Protein AF-X6LLG6-F1 (afdb_monomer_lite)

Organism: Reticulomyxa filosa (NCBI:txid46433)

Sequence (162 aa):
MATLEEEAAISEMAVLTSNVDDDEIEQETRYSSSDVIAAARDITFKQQQKAEKVEREVKAGKITATEAQEELRKAYTTIAHTLDKMELAKEYETDLNNGLTNKQIEEREAKYGKNELSPAYREPWYKKLARFIFGGFFNQLLLFGALLCFVAYALAPYSPSN

Structure (mmCIF, N/CA/C/O backbone):
data_AF-X6LLG6-F1
#
_entry.id   AF-X6LLG6-F1
#
loop_
_at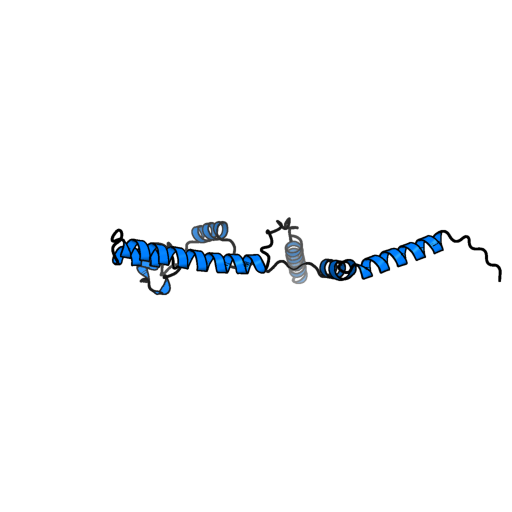om_site.group_PDB
_atom_site.id
_atom_site.type_symbol
_atom_site.label_atom_id
_atom_site.label_alt_id
_atom_site.label_comp_id
_atom_site.label_asym_id
_atom_site.label_entity_id
_atom_site.label_seq_id
_atom_site.pdbx_PDB_ins_code
_atom_site.Cartn_x
_atom_site.Cartn_y
_atom_site.Cartn_z
_atom_site.occupancy
_atom_site.B_iso_or_equiv
_atom_site.auth_seq_id
_atom_site.auth_comp_id
_atom_site.auth_asym_id
_atom_site.auth_atom_id
_atom_site.pdbx_PDB_model_num
ATOM 1 N N . MET A 1 1 ? -17.342 -48.305 -25.638 1.00 51.41 1 MET A N 1
ATOM 2 C CA . MET A 1 1 ? -18.228 -47.336 -24.956 1.00 51.41 1 MET A CA 1
ATOM 3 C C . MET A 1 1 ? -17.463 -46.452 -23.973 1.00 51.41 1 MET A C 1
ATOM 5 O O . MET A 1 1 ? -17.784 -45.282 -23.932 1.00 51.41 1 MET A O 1
ATOM 9 N N . ALA A 1 2 ? -16.409 -46.936 -23.297 1.00 53.56 2 ALA A N 1
ATOM 10 C CA . ALA A 1 2 ? -15.591 -46.120 -22.382 1.00 53.56 2 ALA A CA 1
ATOM 11 C C . ALA A 1 2 ? -14.789 -44.973 -23.044 1.00 53.56 2 ALA A C 1
ATOM 13 O O . ALA A 1 2 ? -14.566 -43.944 -22.425 1.00 53.56 2 ALA A O 1
ATOM 14 N N . THR A 1 3 ? -14.390 -45.111 -24.311 1.00 55.53 3 THR A N 1
ATOM 15 C CA . THR A 1 3 ? -13.537 -44.116 -24.991 1.00 55.53 3 THR A CA 1
ATOM 16 C C . THR A 1 3 ? -14.286 -42.865 -25.459 1.00 55.53 3 THR A C 1
ATOM 18 O O . THR A 1 3 ? -13.662 -41.840 -25.689 1.00 55.53 3 THR A O 1
ATOM 21 N N . LEU A 1 4 ? -15.614 -42.933 -25.613 1.00 55.94 4 LEU A N 1
ATOM 22 C CA . LEU A 1 4 ? -16.424 -41.788 -26.054 1.00 55.94 4 LEU A CA 1
ATOM 23 C C . LEU A 1 4 ? -16.784 -40.855 -24.891 1.00 55.94 4 LEU A C 1
ATOM 25 O O . LEU A 1 4 ? -16.891 -39.650 -25.090 1.00 55.94 4 LEU A O 1
ATOM 29 N N . GLU A 1 5 ? -16.939 -41.400 -23.682 1.00 60.38 5 GLU A N 1
ATOM 30 C CA . GLU A 1 5 ? -17.146 -40.599 -22.468 1.00 60.38 5 GLU A CA 1
ATOM 31 C C . GLU A 1 5 ? -15.859 -39.870 -22.055 1.00 60.38 5 GLU A C 1
ATOM 33 O O . GLU A 1 5 ? -15.916 -38.732 -21.595 1.00 60.38 5 GLU A O 1
ATOM 38 N N . GLU A 1 6 ? -14.693 -40.482 -22.286 1.00 59.88 6 GLU A N 1
ATOM 39 C CA . GLU A 1 6 ? -13.391 -39.876 -21.994 1.00 59.88 6 GLU A CA 1
ATOM 40 C C . GLU A 1 6 ? -13.073 -38.701 -22.937 1.00 59.88 6 GLU A C 1
ATOM 42 O O . GLU A 1 6 ? -12.673 -37.636 -22.471 1.00 59.88 6 GLU A O 1
ATOM 47 N N . GLU A 1 7 ? -13.340 -38.827 -24.244 1.00 60.50 7 GLU A N 1
ATOM 48 C CA . GLU A 1 7 ? -13.174 -37.704 -25.183 1.00 60.50 7 GLU A CA 1
ATOM 49 C C . GLU A 1 7 ? -14.178 -36.566 -24.937 1.00 60.50 7 GLU A C 1
ATOM 51 O O . GLU A 1 7 ? -13.822 -35.395 -25.087 1.00 60.50 7 GLU A O 1
ATOM 56 N N . ALA A 1 8 ? -15.402 -36.877 -24.494 1.00 62.41 8 ALA A N 1
ATOM 57 C CA . ALA A 1 8 ? -16.379 -35.863 -24.100 1.00 62.41 8 ALA A CA 1
ATOM 58 C C . ALA A 1 8 ? -15.931 -35.092 -22.845 1.00 62.41 8 ALA A C 1
ATOM 60 O O . ALA A 1 8 ? -16.009 -33.865 -22.830 1.00 62.41 8 ALA A O 1
ATOM 61 N N . ALA A 1 9 ? -15.379 -35.782 -21.840 1.00 62.06 9 ALA A N 1
ATOM 62 C CA . ALA A 1 9 ? -14.851 -35.152 -20.629 1.00 62.06 9 ALA A CA 1
ATOM 63 C C . ALA A 1 9 ? -13.615 -34.277 -20.908 1.00 62.06 9 ALA A C 1
ATOM 65 O O . ALA A 1 9 ? -13.457 -33.208 -20.316 1.00 62.06 9 ALA A O 1
ATOM 66 N N . ILE A 1 10 ? -12.751 -34.694 -21.841 1.00 59.09 10 ILE A N 1
ATOM 67 C CA . ILE A 1 10 ? -11.587 -33.906 -22.272 1.00 59.09 10 ILE A CA 1
ATOM 68 C C . ILE A 1 10 ? -12.036 -32.675 -23.069 1.00 59.09 10 ILE A C 1
ATOM 70 O O . ILE A 1 10 ? -11.482 -31.594 -22.877 1.00 59.09 10 ILE A O 1
ATOM 74 N N . SER A 1 11 ? -13.063 -32.804 -23.915 1.00 61.00 11 SER A N 1
ATOM 75 C CA . SER A 1 11 ? -13.652 -31.669 -24.634 1.00 61.00 11 SER A CA 1
ATOM 76 C C . SER A 1 11 ? -14.338 -30.678 -23.687 1.00 61.00 11 SER A C 1
ATOM 78 O O . SER A 1 11 ? -14.225 -29.473 -23.891 1.00 61.00 11 SER A O 1
ATOM 80 N N . GLU A 1 12 ? -15.028 -31.153 -22.650 1.00 61.38 12 GLU A N 1
ATOM 81 C CA . GLU A 1 12 ? -15.678 -30.305 -21.644 1.00 61.38 12 GLU A CA 1
ATOM 82 C C . GLU A 1 12 ? -14.646 -29.585 -20.757 1.00 61.38 12 GLU A C 1
ATOM 84 O O . GLU A 1 12 ? -14.761 -28.379 -20.537 1.00 61.38 12 GLU A O 1
ATOM 89 N N . MET A 1 13 ? -13.568 -30.270 -20.345 1.00 55.53 13 MET A N 1
ATOM 90 C CA . MET A 1 13 ? -12.426 -29.626 -19.677 1.00 55.53 13 MET A CA 1
ATOM 91 C C . MET A 1 13 ? -11.714 -28.612 -20.579 1.00 55.53 13 MET A C 1
ATOM 93 O O . MET A 1 13 ? -11.333 -27.545 -20.103 1.00 55.53 13 MET A O 1
ATOM 97 N N . ALA A 1 14 ? -11.544 -28.911 -21.870 1.00 51.78 14 ALA A N 1
ATOM 98 C CA . ALA A 1 14 ? -10.900 -27.998 -22.813 1.00 51.78 14 ALA A CA 1
ATOM 99 C C . ALA A 1 14 ? -11.722 -26.713 -23.012 1.00 51.78 14 ALA A C 1
ATOM 101 O O . ALA A 1 14 ? -11.152 -25.621 -23.034 1.00 51.78 14 ALA A O 1
ATOM 102 N N . VAL A 1 15 ? -13.054 -26.824 -23.067 1.00 52.03 15 VAL A N 1
ATOM 103 C CA . VAL A 1 15 ? -13.970 -25.673 -23.141 1.00 52.03 15 VAL A CA 1
ATOM 104 C C . VAL A 1 15 ? -13.977 -24.868 -21.833 1.00 52.03 15 VAL A C 1
ATOM 106 O O . VAL A 1 15 ? -14.042 -23.640 -21.874 1.00 52.03 15 VAL A O 1
ATOM 109 N N . LEU A 1 16 ? -13.820 -25.514 -20.670 1.00 45.50 16 LEU A N 1
ATOM 110 C CA . LEU A 1 16 ? -13.680 -24.803 -19.392 1.00 45.50 16 LEU A CA 1
ATOM 111 C C . LEU A 1 16 ? -12.364 -24.009 -19.292 1.00 45.50 16 LEU A C 1
ATOM 113 O O . LEU A 1 16 ? -12.314 -22.990 -18.609 1.00 45.50 16 LEU A O 1
ATOM 117 N N . THR A 1 17 ? -11.306 -24.450 -19.983 1.00 51.94 17 THR A N 1
ATOM 118 C CA . THR A 1 17 ? -10.016 -23.734 -20.027 1.00 51.94 17 THR A CA 1
ATOM 119 C C . THR A 1 17 ? -9.957 -22.607 -21.061 1.00 51.94 17 THR A C 1
ATOM 121 O O . THR A 1 17 ? -9.039 -21.792 -20.997 1.00 51.94 17 THR A O 1
ATOM 124 N N . SER A 1 18 ? -10.912 -22.533 -21.998 1.00 43.25 18 SER A N 1
ATOM 125 C CA . SER A 1 18 ? -10.946 -21.493 -23.039 1.00 43.25 18 SER A CA 1
ATOM 126 C C . SER A 1 18 ? -11.788 -20.266 -22.683 1.00 43.25 18 SER A C 1
ATOM 128 O O . SER A 1 18 ? -11.700 -19.271 -23.391 1.00 43.25 18 SER A O 1
ATOM 130 N N . ASN A 1 19 ? -12.562 -20.313 -21.593 1.00 42.88 19 ASN A N 1
ATOM 131 C CA . ASN A 1 19 ? -13.299 -19.162 -21.053 1.00 42.88 19 ASN A CA 1
ATOM 132 C C . ASN A 1 19 ? -12.508 -18.456 -19.942 1.00 42.88 19 ASN A C 1
ATOM 134 O O . ASN A 1 19 ? -13.078 -17.990 -18.959 1.00 42.88 19 ASN A O 1
ATOM 138 N N . VAL A 1 20 ? -11.179 -18.395 -20.074 1.00 43.94 20 VAL A N 1
ATOM 139 C CA . VAL A 1 20 ? -10.428 -17.340 -19.392 1.00 43.94 20 VAL A CA 1
ATOM 140 C C . VAL A 1 20 ? -10.739 -16.090 -20.190 1.00 43.94 20 VAL A C 1
ATOM 142 O O . VAL A 1 20 ? -10.042 -15.771 -21.152 1.00 43.94 20 VAL A O 1
ATOM 145 N N . ASP A 1 21 ? -11.875 -15.486 -19.845 1.00 38.66 21 ASP A N 1
ATOM 146 C CA . ASP A 1 21 ? -12.219 -14.143 -20.252 1.00 38.66 21 ASP A CA 1
ATOM 147 C C . ASP A 1 21 ? -10.952 -13.300 -20.103 1.00 38.66 21 ASP A C 1
ATOM 149 O O . ASP A 1 21 ? -10.277 -13.326 -19.066 1.00 38.66 21 ASP A O 1
ATOM 153 N N . ASP A 1 22 ? -10.577 -12.637 -21.196 1.00 43.75 22 ASP A N 1
ATOM 154 C CA . ASP A 1 22 ? -9.669 -11.505 -21.179 1.00 43.75 22 ASP A CA 1
ATOM 155 C C . ASP A 1 22 ? -10.337 -10.449 -20.293 1.00 43.75 22 ASP A C 1
ATOM 157 O O . ASP A 1 22 ? -10.972 -9.516 -20.786 1.00 43.75 22 ASP A O 1
ATOM 161 N N . ASP A 1 23 ? -10.254 -10.648 -18.974 1.00 42.31 23 ASP A N 1
ATOM 162 C CA . ASP A 1 23 ? -10.616 -9.666 -17.978 1.00 42.31 23 ASP A CA 1
ATOM 163 C C . ASP A 1 23 ? -9.807 -8.440 -18.358 1.00 42.31 23 ASP A C 1
ATOM 165 O O . ASP A 1 23 ? -8.573 -8.419 -18.293 1.00 42.31 23 ASP A O 1
ATOM 169 N N . GLU A 1 24 ? -10.522 -7.440 -18.851 1.00 46.59 24 GLU A N 1
ATOM 170 C CA . GLU A 1 24 ? -10.059 -6.084 -19.005 1.00 46.59 24 GLU A CA 1
ATOM 171 C C . GLU A 1 24 ? -9.521 -5.691 -17.628 1.00 46.59 24 GLU A C 1
ATOM 173 O O . GLU A 1 24 ? -10.286 -5.352 -16.731 1.00 46.59 24 GLU A O 1
ATOM 178 N N . ILE A 1 25 ? -8.210 -5.897 -17.420 1.00 47.84 25 ILE A N 1
ATOM 179 C CA . ILE A 1 25 ? -7.555 -5.729 -16.124 1.00 47.84 25 ILE A CA 1
ATOM 180 C C . ILE A 1 25 ? -7.689 -4.254 -15.789 1.00 47.84 25 ILE A C 1
ATOM 182 O O . ILE A 1 25 ? -6.872 -3.428 -16.216 1.00 47.84 25 ILE A O 1
ATOM 186 N N . GLU A 1 26 ? -8.744 -3.932 -15.049 1.00 51.75 26 GLU A N 1
ATOM 187 C CA . GLU A 1 26 ? -8.963 -2.633 -14.462 1.00 51.75 26 GLU A CA 1
ATOM 188 C C . GLU A 1 26 ? -7.679 -2.331 -13.693 1.00 51.75 26 GLU A C 1
ATOM 190 O O . GLU A 1 26 ? -7.253 -3.096 -12.822 1.00 51.75 26 GLU A O 1
ATOM 195 N N . GLN A 1 27 ? -6.951 -1.302 -14.134 1.00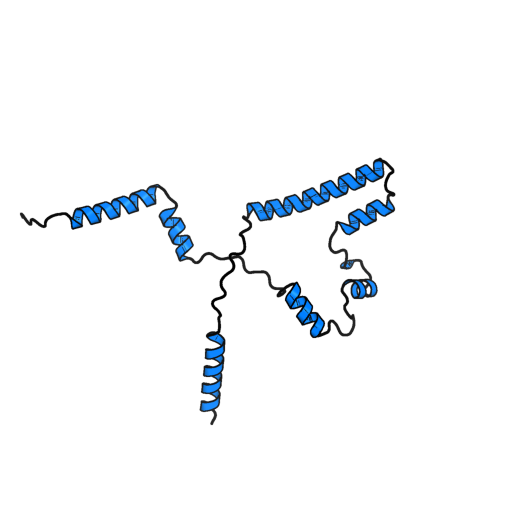 50.34 27 GLN A N 1
ATOM 196 C CA . GLN A 1 27 ? -5.675 -0.938 -13.536 1.00 50.34 27 GLN A CA 1
ATOM 197 C C . GLN A 1 27 ? -5.945 -0.468 -12.112 1.00 50.34 27 GLN A C 1
ATOM 199 O O . GLN A 1 27 ? -6.154 0.719 -11.870 1.00 50.34 27 GLN A O 1
ATOM 204 N N . GLU A 1 28 ? -5.932 -1.411 -11.173 1.00 54.88 28 GLU A N 1
ATOM 205 C CA . GLU A 1 28 ? -6.058 -1.134 -9.756 1.00 54.88 28 GLU A CA 1
ATOM 206 C C . GLU A 1 28 ? -4.944 -0.146 -9.394 1.00 54.88 28 GLU A C 1
ATOM 208 O O . GLU A 1 28 ? -3.750 -0.386 -9.633 1.00 54.88 28 GLU A O 1
ATOM 213 N N . THR A 1 29 ? -5.342 1.038 -8.928 1.00 54.78 29 THR A N 1
ATOM 214 C CA . THR A 1 29 ? -4.424 2.142 -8.666 1.00 54.78 29 THR A CA 1
ATOM 215 C C . THR A 1 29 ? -3.389 1.678 -7.654 1.00 54.78 29 THR A C 1
ATOM 217 O O . THR A 1 29 ? -3.702 1.450 -6.487 1.00 54.78 29 THR A O 1
ATOM 220 N N . ARG A 1 30 ? -2.145 1.517 -8.111 1.00 55.44 30 ARG A N 1
ATOM 221 C CA . ARG A 1 30 ? -1.019 1.158 -7.254 1.00 55.44 30 ARG A CA 1
ATOM 222 C C . ARG A 1 30 ? -0.949 2.112 -6.067 1.00 55.44 30 ARG A C 1
ATOM 224 O O . ARG A 1 30 ? -0.601 3.275 -6.245 1.00 55.44 30 ARG A O 1
ATOM 231 N N . TYR A 1 31 ? -1.141 1.586 -4.864 1.00 59.19 31 TYR A N 1
ATOM 232 C CA . TYR A 1 31 ? -0.536 2.185 -3.686 1.00 59.19 31 TYR A CA 1
ATOM 233 C C . TYR A 1 31 ? 0.961 1.883 -3.752 1.00 59.19 31 TYR A C 1
ATOM 235 O O . TYR A 1 31 ? 1.374 0.720 -3.774 1.00 59.19 31 TYR A O 1
ATOM 243 N N . SER A 1 32 ? 1.792 2.922 -3.838 1.00 80.81 32 SER A N 1
ATOM 244 C CA . SER A 1 32 ? 3.234 2.759 -3.665 1.00 80.81 32 SER A CA 1
ATOM 245 C C . SER A 1 32 ? 3.502 2.123 -2.299 1.00 80.81 32 SER A C 1
ATOM 247 O O . SER A 1 32 ? 2.740 2.321 -1.353 1.00 80.81 32 SER A O 1
ATOM 249 N N . SER A 1 33 ? 4.611 1.398 -2.139 1.00 71.88 33 SER A N 1
ATOM 250 C CA . SER A 1 33 ? 5.020 0.904 -0.816 1.00 71.88 33 SER A CA 1
ATOM 251 C C . SER A 1 33 ? 5.119 2.048 0.203 1.00 71.88 33 SER A C 1
ATOM 253 O O . SER A 1 33 ? 4.845 1.851 1.384 1.00 71.88 33 SER A O 1
ATOM 255 N N . SER A 1 34 ? 5.449 3.262 -0.256 1.00 79.00 34 SER A N 1
ATOM 256 C CA . SER A 1 34 ? 5.375 4.482 0.553 1.00 79.00 34 SER A CA 1
ATOM 257 C C . SER A 1 34 ? 3.954 4.834 0.984 1.00 79.00 34 SER A C 1
ATOM 259 O O . SER A 1 34 ? 3.776 5.296 2.103 1.00 79.00 34 SER A O 1
ATOM 261 N N . ASP A 1 35 ? 2.958 4.589 0.138 1.00 78.56 35 ASP A N 1
ATOM 262 C CA . ASP A 1 35 ? 1.564 4.980 0.347 1.00 78.56 35 ASP A CA 1
ATOM 263 C C . ASP A 1 35 ? 0.854 3.998 1.275 1.00 78.56 35 ASP A C 1
ATOM 265 O O . ASP A 1 35 ? 0.068 4.417 2.114 1.00 78.56 35 ASP A O 1
ATOM 269 N N . VAL A 1 36 ? 1.192 2.705 1.209 1.00 75.25 36 VAL A N 1
ATOM 270 C CA . VAL A 1 36 ? 0.712 1.703 2.176 1.00 75.25 36 VAL A CA 1
ATOM 271 C C . VAL A 1 36 ? 1.264 2.002 3.573 1.00 75.25 36 VAL A C 1
ATOM 273 O O . VAL A 1 36 ? 0.536 1.975 4.565 1.00 75.25 36 VAL A O 1
ATOM 276 N N . ILE A 1 37 ? 2.554 2.345 3.660 1.00 79.44 37 ILE A N 1
ATOM 277 C CA . ILE A 1 37 ? 3.195 2.722 4.926 1.00 79.44 37 ILE A CA 1
ATOM 278 C C . ILE A 1 37 ? 2.659 4.073 5.428 1.00 79.44 37 ILE A C 1
ATOM 280 O O . ILE A 1 37 ? 2.472 4.241 6.634 1.00 79.44 37 ILE A O 1
ATOM 284 N N . ALA A 1 38 ? 2.396 5.028 4.532 1.00 80.62 38 ALA A N 1
ATOM 285 C CA . ALA A 1 38 ? 1.786 6.309 4.874 1.00 80.62 38 ALA A CA 1
ATOM 286 C C . ALA A 1 38 ? 0.351 6.121 5.373 1.00 80.62 38 ALA A C 1
ATOM 288 O O . ALA A 1 38 ? 0.037 6.603 6.452 1.00 80.62 38 ALA A O 1
ATOM 289 N N . ALA A 1 39 ? -0.472 5.323 4.690 1.00 82.88 39 ALA A N 1
ATOM 290 C CA . ALA A 1 39 ? -1.835 5.015 5.110 1.00 82.88 39 ALA A CA 1
ATOM 291 C C . ALA A 1 39 ? -1.870 4.333 6.486 1.00 82.88 39 ALA A C 1
ATOM 293 O O . ALA A 1 39 ? -2.655 4.720 7.350 1.00 82.88 39 ALA A O 1
ATOM 294 N N . ALA A 1 40 ? -0.978 3.369 6.739 1.00 81.31 40 ALA A N 1
ATOM 295 C CA . ALA A 1 40 ? -0.860 2.731 8.050 1.00 81.31 40 ALA A CA 1
ATOM 296 C C . ALA A 1 40 ? -0.469 3.732 9.155 1.00 81.31 40 ALA A C 1
ATOM 298 O O . ALA A 1 40 ? -1.027 3.697 10.254 1.00 81.31 40 ALA A O 1
ATOM 299 N N . ARG A 1 41 ? 0.463 4.651 8.868 1.00 83.81 41 ARG A N 1
ATOM 300 C CA . ARG A 1 41 ? 0.839 5.738 9.790 1.00 83.81 41 ARG A CA 1
ATOM 301 C C . ARG A 1 41 ? -0.281 6.756 9.983 1.00 83.81 41 ARG A C 1
ATOM 303 O O . ARG A 1 41 ? -0.472 7.236 11.093 1.00 83.81 41 ARG A O 1
ATOM 310 N N . ASP A 1 42 ? -1.049 7.049 8.945 1.00 81.00 42 ASP A N 1
ATOM 311 C CA . ASP A 1 42 ? -2.178 7.971 9.014 1.00 81.00 42 ASP A CA 1
ATOM 312 C C . ASP A 1 42 ? -3.311 7.392 9.860 1.00 81.00 42 ASP A C 1
ATOM 314 O O . ASP A 1 42 ? -3.962 8.128 10.599 1.00 81.00 42 ASP A O 1
ATOM 318 N N . ILE A 1 43 ? -3.536 6.075 9.802 1.00 79.00 43 ILE A N 1
ATOM 319 C CA . ILE A 1 43 ? -4.508 5.384 10.657 1.00 79.00 43 ILE A CA 1
ATOM 320 C C . ILE A 1 43 ? -4.083 5.485 12.124 1.00 79.00 43 ILE A C 1
ATOM 322 O O . ILE A 1 43 ? -4.889 5.896 12.959 1.00 79.00 43 ILE A O 1
ATOM 326 N N . THR A 1 44 ? -2.821 5.183 12.448 1.00 82.12 44 THR A N 1
ATOM 327 C CA . THR A 1 44 ? -2.331 5.273 13.834 1.00 82.12 44 THR A CA 1
ATOM 328 C C . THR A 1 44 ? -2.303 6.713 14.341 1.00 82.12 44 THR A C 1
ATOM 330 O O . THR A 1 44 ? -2.674 6.970 15.485 1.00 82.12 44 THR A O 1
ATOM 333 N N . PHE A 1 45 ? -1.958 7.675 13.486 1.00 84.94 45 PHE A N 1
ATOM 334 C CA . PHE A 1 45 ? -1.975 9.094 13.824 1.00 84.94 45 PHE A CA 1
ATOM 335 C C . PHE A 1 45 ? -3.397 9.616 14.055 1.00 84.94 45 PHE A C 1
ATOM 337 O O . PHE A 1 45 ? -3.654 10.272 15.063 1.00 84.94 45 PHE A O 1
ATOM 344 N N . LYS A 1 46 ? -4.357 9.270 13.188 1.00 83.31 46 LYS A N 1
ATOM 345 C CA . LYS A 1 46 ? -5.778 9.609 13.383 1.00 83.31 46 LYS A CA 1
ATOM 346 C C . LYS A 1 46 ? -6.344 8.965 14.651 1.00 83.31 46 LYS A C 1
ATOM 348 O O . LYS A 1 46 ? -7.126 9.605 15.351 1.00 83.31 46 LYS A O 1
ATOM 353 N N . GLN A 1 47 ? -5.932 7.738 14.979 1.00 82.19 47 GLN A N 1
ATOM 354 C CA . GLN A 1 47 ? -6.298 7.071 16.234 1.00 82.19 47 GLN A CA 1
ATOM 355 C C . GLN A 1 47 ? -5.742 7.815 17.455 1.00 82.19 47 GLN A C 1
ATOM 357 O O . GLN A 1 47 ? -6.487 8.079 18.398 1.00 82.19 47 GLN A O 1
ATOM 362 N N . GLN A 1 48 ? -4.469 8.218 17.418 1.00 82.88 48 GLN A N 1
ATOM 363 C CA . GLN A 1 48 ? -3.836 8.994 18.489 1.00 82.88 48 GLN A CA 1
ATOM 364 C C . GLN A 1 48 ? -4.483 10.372 18.662 1.00 82.88 48 GLN A C 1
ATOM 366 O O . GLN A 1 48 ? -4.807 10.753 19.783 1.00 82.88 48 GLN A O 1
ATOM 371 N N . GLN A 1 49 ? -4.756 11.089 17.569 1.00 86.25 49 GLN A N 1
ATOM 372 C CA . GLN A 1 49 ? -5.438 12.385 17.621 1.00 86.25 49 GLN A CA 1
ATOM 373 C C . GLN A 1 49 ? -6.849 12.280 18.197 1.00 86.25 49 GLN A C 1
ATOM 375 O O . GLN A 1 49 ? -7.270 13.138 18.973 1.00 86.25 49 GLN A O 1
ATOM 380 N N . LYS A 1 50 ? -7.595 11.233 17.825 1.00 83.31 50 LYS A N 1
ATOM 381 C CA . LYS A 1 50 ? -8.941 11.006 18.356 1.00 83.31 50 LYS A CA 1
ATOM 382 C C . LYS A 1 50 ? -8.887 10.679 19.849 1.00 83.31 50 LYS A C 1
ATOM 384 O O . LYS A 1 50 ? -9.685 11.228 20.600 1.00 83.31 50 LYS A O 1
ATOM 389 N N . ALA A 1 51 ? -7.917 9.875 20.287 1.00 84.38 51 ALA A N 1
ATOM 390 C CA . ALA A 1 51 ? -7.706 9.590 21.704 1.00 84.38 51 ALA A CA 1
ATOM 391 C C . ALA A 1 51 ? -7.326 10.845 22.505 1.00 84.38 51 ALA A C 1
ATOM 393 O O . ALA A 1 51 ? -7.905 11.101 23.558 1.00 84.38 51 ALA A O 1
ATOM 394 N N . GLU A 1 52 ? -6.428 11.675 21.972 1.00 87.81 52 GLU A 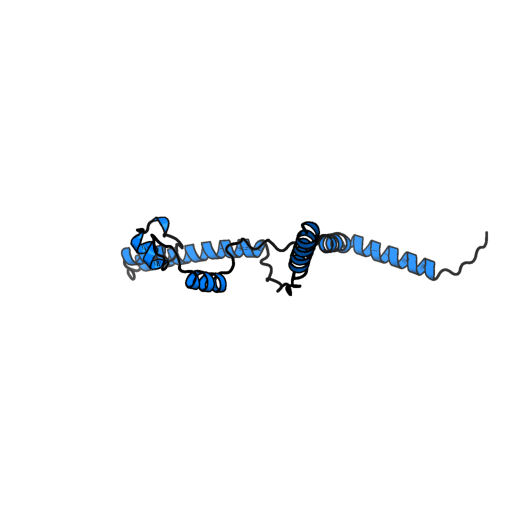N 1
ATOM 395 C CA . GLU A 1 52 ? -6.032 12.934 22.605 1.00 87.81 52 GLU A CA 1
ATOM 396 C C . GLU A 1 52 ? -7.199 13.931 22.668 1.00 87.81 52 GLU A C 1
ATOM 398 O O . GLU A 1 52 ? -7.385 14.619 23.671 1.00 87.81 52 GLU A O 1
ATOM 403 N N . LYS A 1 53 ? -8.028 14.004 21.619 1.00 86.62 53 LYS A N 1
ATOM 404 C CA . LYS A 1 53 ? -9.231 14.846 21.602 1.00 86.62 53 LYS A CA 1
ATOM 405 C C . LYS A 1 53 ? -10.222 14.422 22.686 1.00 86.62 53 LYS A C 1
ATOM 407 O O . LYS A 1 53 ? -10.678 15.283 23.435 1.00 86.62 53 LYS A O 1
ATOM 412 N N . VAL A 1 54 ? -10.494 13.122 22.803 1.00 84.69 54 VAL A N 1
ATOM 413 C CA . VAL A 1 54 ? -11.357 12.572 23.859 1.00 84.69 54 VAL A CA 1
ATOM 414 C C . VAL A 1 54 ? -10.775 12.893 25.239 1.00 84.69 54 VAL A C 1
ATOM 416 O O . VAL A 1 54 ? -11.492 13.370 26.114 1.00 84.69 54 VAL A O 1
ATOM 419 N N . GLU A 1 55 ? -9.461 12.744 25.431 1.00 85.44 55 GLU A N 1
ATOM 420 C CA . GLU A 1 55 ? -8.802 13.086 26.697 1.00 85.44 55 GLU A CA 1
ATOM 421 C C . GLU A 1 55 ? -8.914 14.585 27.033 1.00 85.44 55 GLU A C 1
ATOM 423 O O . GLU A 1 55 ? -9.173 14.958 28.180 1.00 85.44 55 GLU A O 1
ATOM 428 N N . ARG A 1 56 ? -8.766 15.468 26.036 1.00 86.75 56 ARG A N 1
ATOM 429 C CA . ARG A 1 56 ? -8.962 16.918 26.198 1.00 86.75 56 ARG A CA 1
ATOM 430 C C . ARG A 1 56 ? -10.410 17.258 26.554 1.00 86.75 56 ARG A C 1
ATOM 432 O O . ARG A 1 56 ? -10.633 18.142 27.375 1.00 86.75 56 ARG A O 1
ATOM 439 N N . GLU A 1 57 ? -11.385 16.572 25.967 1.00 84.75 57 GLU A N 1
ATOM 440 C CA . GLU A 1 57 ? -12.812 16.791 26.231 1.00 84.75 57 GLU A CA 1
ATOM 441 C C . GLU A 1 57 ? -13.238 16.281 27.619 1.00 84.75 57 GLU A C 1
ATOM 443 O O . GLU A 1 57 ? -14.049 16.937 28.281 1.00 84.75 57 GLU A O 1
ATOM 448 N N . VAL A 1 58 ? -12.610 15.207 28.113 1.00 84.06 58 VAL A N 1
ATOM 449 C CA . VAL A 1 58 ? -12.724 14.749 29.510 1.00 84.06 58 VAL A CA 1
ATOM 450 C C . VAL A 1 58 ? -12.105 15.768 30.470 1.00 84.06 58 VAL A C 1
ATOM 452 O O . VAL A 1 58 ? -12.744 16.162 31.444 1.00 84.06 58 VAL A O 1
ATOM 455 N N . LYS A 1 59 ? -10.890 16.263 30.186 1.00 84.06 59 LYS A N 1
ATOM 456 C CA . LYS A 1 59 ? -10.233 17.306 31.004 1.00 84.06 59 LYS A CA 1
ATOM 457 C C . LYS A 1 59 ? -11.011 18.624 31.015 1.00 84.06 59 LYS A C 1
ATOM 459 O O . LYS A 1 59 ? -10.991 19.333 32.015 1.00 84.06 59 LYS A O 1
ATOM 464 N N . ALA A 1 60 ? -11.704 18.944 29.924 1.00 85.75 60 ALA A N 1
ATOM 465 C CA . ALA A 1 60 ? -12.585 20.104 29.818 1.00 85.75 60 ALA A CA 1
ATOM 466 C C . ALA A 1 60 ? -13.965 19.895 30.476 1.00 85.75 60 ALA A C 1
ATOM 468 O O . ALA A 1 60 ? -14.783 20.813 30.447 1.00 85.75 60 ALA A O 1
ATOM 469 N N . GLY A 1 61 ? -14.244 18.709 31.033 1.00 80.75 61 GLY A N 1
ATOM 470 C CA . GLY A 1 61 ? -15.497 18.388 31.724 1.00 80.75 61 GLY A CA 1
ATOM 471 C C . GLY A 1 61 ? -16.727 18.306 30.817 1.00 80.75 61 GLY A C 1
ATOM 472 O O . GLY A 1 61 ? -17.847 18.360 31.316 1.00 80.75 61 GLY A O 1
ATOM 473 N N . LYS A 1 62 ? -16.540 18.211 29.494 1.00 81.75 62 LYS A N 1
ATOM 474 C CA . LYS A 1 62 ? -17.641 18.156 28.516 1.00 81.75 62 LYS A CA 1
ATOM 475 C C . LYS A 1 62 ? -18.216 16.754 28.346 1.00 81.75 62 LYS A C 1
ATOM 477 O O . LYS A 1 62 ? -19.362 16.628 27.933 1.00 81.75 62 LYS A O 1
ATOM 482 N N . ILE A 1 63 ? -17.406 15.734 28.617 1.00 80.94 63 ILE A N 1
ATOM 483 C CA . ILE A 1 63 ? -17.731 14.325 28.402 1.00 80.94 63 ILE A CA 1
ATOM 484 C C . ILE A 1 63 ? -17.398 13.566 29.683 1.00 80.94 63 ILE A C 1
ATOM 486 O O . ILE A 1 63 ? -16.360 13.810 30.308 1.00 80.94 63 ILE A O 1
ATOM 490 N N . THR A 1 64 ? -18.277 12.655 30.087 1.00 83.25 64 THR A N 1
ATOM 491 C CA . THR A 1 64 ? -18.032 11.793 31.246 1.00 83.25 64 THR A CA 1
ATOM 492 C C . THR A 1 64 ? -17.009 10.701 30.918 1.00 83.25 64 THR A C 1
ATOM 494 O O . THR A 1 64 ? -16.835 10.297 29.769 1.00 83.25 64 THR A O 1
ATOM 497 N N . ALA A 1 65 ? -16.313 10.184 31.934 1.00 76.19 65 ALA A N 1
ATOM 498 C CA . ALA A 1 65 ? -15.300 9.140 31.742 1.00 76.19 65 ALA A CA 1
ATOM 499 C C . ALA A 1 65 ? -15.871 7.855 31.102 1.00 76.19 65 ALA A C 1
ATOM 501 O O . ALA A 1 65 ? -15.160 7.147 30.391 1.00 76.19 65 ALA A O 1
ATOM 502 N N . THR A 1 66 ? -17.156 7.574 31.331 1.00 77.44 66 THR A N 1
ATOM 503 C CA . THR A 1 66 ? -17.898 6.460 30.728 1.00 77.44 66 THR A CA 1
ATOM 504 C C . THR A 1 66 ? -18.130 6.668 29.232 1.00 77.44 66 THR A C 1
ATOM 506 O O . THR A 1 66 ? -17.816 5.782 28.441 1.00 77.44 66 THR A O 1
ATOM 509 N N . GLU A 1 67 ? -18.570 7.858 28.824 1.00 80.38 67 GLU A N 1
ATOM 510 C CA . GLU A 1 67 ? -18.785 8.207 27.410 1.00 80.38 67 GLU A CA 1
ATOM 511 C C . GLU A 1 67 ? -17.462 8.246 26.625 1.00 80.38 67 GLU A C 1
ATOM 513 O O . GLU A 1 67 ? -17.376 7.753 25.501 1.00 80.38 67 GLU A O 1
ATOM 518 N N . ALA A 1 68 ? -16.387 8.735 27.249 1.00 79.25 68 ALA A N 1
ATOM 519 C CA . ALA A 1 68 ? -15.047 8.726 26.668 1.00 79.25 68 ALA A CA 1
ATOM 520 C C . ALA A 1 68 ? -14.534 7.305 26.378 1.00 79.25 68 ALA A C 1
ATOM 522 O O . ALA A 1 68 ? -13.933 7.050 25.331 1.00 79.25 68 ALA A O 1
ATOM 523 N N . GLN A 1 69 ? -14.794 6.351 27.279 1.00 74.88 69 GLN A N 1
ATOM 524 C CA . GLN A 1 69 ? -14.447 4.950 27.044 1.00 74.88 69 GLN A CA 1
ATOM 525 C C . GLN A 1 69 ? -15.263 4.328 25.907 1.00 74.88 69 GLN A C 1
ATOM 527 O O . GLN A 1 69 ? -14.726 3.511 25.159 1.00 74.88 69 GLN A O 1
ATOM 532 N N . GLU A 1 70 ? -16.533 4.696 25.750 1.00 78.06 70 GLU A N 1
ATOM 533 C CA . GLU A 1 70 ? -17.362 4.220 24.639 1.00 78.06 70 GLU A CA 1
ATOM 534 C C . GLU A 1 70 ? -16.880 4.749 23.283 1.00 78.06 70 GLU A C 1
ATOM 536 O O . GLU A 1 70 ? -16.824 3.993 22.312 1.00 78.06 70 GLU A O 1
ATOM 541 N N . GLU A 1 71 ? -16.478 6.018 23.198 1.00 77.69 71 GLU A N 1
ATOM 542 C CA . GLU A 1 71 ? -15.934 6.590 21.960 1.00 77.69 71 GLU A CA 1
ATOM 543 C C . GLU A 1 71 ? -14.585 5.981 21.559 1.00 77.69 71 GLU A C 1
ATOM 545 O O . GLU A 1 71 ? -14.344 5.731 20.372 1.00 77.69 71 GLU A O 1
ATOM 550 N N . LEU A 1 72 ? -13.725 5.694 22.540 1.00 73.75 72 LEU A N 1
ATOM 551 C CA . LEU A 1 72 ? -12.456 4.994 22.326 1.00 73.75 72 LEU A CA 1
ATOM 552 C C . LEU A 1 72 ? -12.677 3.542 21.890 1.00 73.75 72 LEU A C 1
ATOM 554 O O . LEU A 1 72 ? -12.006 3.066 20.976 1.00 73.75 72 LEU A O 1
ATOM 558 N N . ARG A 1 73 ? -13.658 2.853 22.486 1.00 68.44 73 ARG A N 1
ATOM 559 C CA . ARG A 1 73 ? -14.056 1.492 22.090 1.00 68.44 73 ARG A CA 1
ATOM 560 C C . ARG A 1 73 ? -14.574 1.443 20.656 1.00 68.44 73 ARG A C 1
ATOM 562 O O . ARG A 1 73 ? -14.151 0.582 19.896 1.00 68.44 73 ARG A O 1
ATOM 569 N N . LYS A 1 74 ? -15.401 2.409 20.246 1.00 70.31 74 LYS A N 1
ATOM 570 C CA . LYS A 1 74 ? -15.884 2.538 18.857 1.00 70.31 74 LYS A CA 1
ATOM 571 C C . LYS A 1 74 ? -14.754 2.786 17.848 1.00 70.31 74 LYS A C 1
ATOM 573 O O . LYS A 1 74 ? -14.919 2.500 16.668 1.00 70.31 74 LYS A O 1
ATOM 578 N N . ALA A 1 75 ? -13.617 3.337 18.282 1.00 63.62 75 ALA A N 1
ATOM 579 C CA . ALA A 1 75 ? -12.450 3.558 17.427 1.00 63.62 75 ALA A CA 1
ATOM 580 C C . ALA A 1 75 ? -11.560 2.309 17.263 1.00 63.62 75 ALA A C 1
ATOM 582 O O . ALA A 1 75 ? -10.761 2.262 16.327 1.00 63.62 75 ALA A O 1
ATOM 583 N N . TYR A 1 76 ? -11.692 1.312 18.146 1.00 63.72 76 TYR A N 1
ATOM 584 C CA . TYR A 1 76 ? -10.929 0.067 18.102 1.00 63.72 76 TYR A CA 1
ATOM 585 C C . TYR A 1 76 ? -11.769 -1.020 17.433 1.00 63.72 76 TYR A C 1
ATOM 587 O O . TYR A 1 76 ? -12.587 -1.706 18.043 1.00 63.72 76 TYR A O 1
ATOM 595 N N . THR A 1 77 ? -11.601 -1.129 16.123 1.00 59.78 77 THR A N 1
ATOM 596 C CA . THR A 1 77 ? -12.337 -2.071 15.291 1.00 59.78 77 THR A CA 1
ATOM 597 C C . THR A 1 77 ? -12.021 -3.504 15.727 1.00 59.78 77 THR A C 1
ATOM 599 O O . THR A 1 77 ? -10.868 -3.933 15.683 1.00 59.78 77 THR A O 1
ATOM 602 N N . THR A 1 78 ? -13.073 -4.251 16.075 1.00 61.59 78 THR A N 1
ATOM 603 C CA . THR A 1 78 ? -13.130 -5.697 16.380 1.00 61.59 78 THR A CA 1
ATOM 604 C C . THR A 1 78 ? -12.873 -6.125 17.834 1.00 61.59 78 THR A C 1
ATOM 606 O O . THR A 1 78 ? -12.024 -6.962 18.135 1.00 61.59 78 THR A O 1
ATOM 609 N N . ILE A 1 79 ? -13.726 -5.658 18.751 1.00 68.38 79 ILE A N 1
ATOM 610 C CA . ILE A 1 79 ? -13.870 -6.249 20.097 1.00 68.38 79 ILE A CA 1
ATOM 611 C C . ILE A 1 79 ? -14.735 -7.534 20.090 1.00 68.38 79 ILE A C 1
ATOM 613 O O . ILE A 1 79 ? -15.138 -8.024 21.142 1.00 68.38 79 ILE A O 1
ATOM 617 N N . ALA A 1 80 ? -14.993 -8.109 18.907 1.00 72.69 80 ALA A N 1
ATOM 618 C CA . ALA A 1 80 ? -15.851 -9.278 18.683 1.00 72.69 80 ALA A CA 1
ATOM 619 C C . ALA A 1 80 ? -15.492 -10.498 19.553 1.00 72.69 80 ALA A C 1
ATOM 621 O O . ALA A 1 80 ? -16.361 -11.276 19.921 1.00 72.69 80 ALA A O 1
ATOM 622 N N . HIS A 1 81 ? -14.219 -10.645 19.929 1.00 79.31 81 HIS A N 1
ATOM 623 C CA . HIS A 1 81 ? -13.732 -11.727 20.791 1.00 79.31 81 HIS A CA 1
ATOM 624 C C . HIS A 1 81 ? -14.055 -11.538 22.287 1.00 79.31 81 HIS A C 1
ATOM 626 O O . HIS A 1 81 ? -13.810 -12.443 23.079 1.00 79.31 81 HIS A O 1
ATOM 632 N N . THR A 1 82 ? -14.562 -10.368 22.683 1.00 80.94 82 THR A N 1
ATOM 633 C CA . THR A 1 82 ? -14.986 -10.071 24.065 1.00 80.94 82 THR A CA 1
ATOM 634 C C . THR A 1 82 ? -16.502 -10.072 24.244 1.00 80.94 82 THR A C 1
ATOM 636 O O . THR A 1 82 ? -16.966 -10.082 25.382 1.00 80.94 82 THR A O 1
ATOM 639 N N . LEU A 1 83 ? -17.260 -10.041 23.142 1.00 81.00 83 LEU A N 1
ATOM 640 C CA . LEU A 1 83 ? -18.720 -10.058 23.163 1.00 81.00 83 LEU A CA 1
ATOM 641 C C . LEU A 1 83 ? -19.249 -11.457 23.480 1.00 81.00 83 LEU A C 1
ATOM 643 O O . LEU A 1 83 ? -18.620 -12.469 23.155 1.00 81.00 83 LEU A O 1
ATOM 647 N N . ASP A 1 84 ? -20.442 -11.507 24.073 1.00 89.00 84 ASP A N 1
ATOM 648 C CA . ASP A 1 84 ? -21.159 -12.768 24.222 1.00 89.00 84 ASP A CA 1
ATOM 649 C C . ASP A 1 84 ? -21.608 -13.311 22.855 1.00 89.00 84 ASP A C 1
ATOM 651 O O . ASP A 1 84 ? -21.861 -12.563 21.907 1.00 89.00 84 ASP A O 1
ATOM 655 N N . LYS A 1 85 ? -21.746 -14.637 22.752 1.00 86.81 85 LYS A N 1
ATOM 656 C CA . LYS A 1 85 ? -22.114 -15.315 21.500 1.00 86.81 85 LYS A CA 1
ATOM 657 C C . LYS A 1 85 ? -23.452 -14.828 20.948 1.00 86.81 85 LYS A C 1
ATOM 659 O O . LYS A 1 85 ? -23.614 -14.768 19.732 1.00 86.81 85 LYS A O 1
ATOM 664 N N . MET A 1 86 ? -24.407 -14.501 21.818 1.00 86.50 86 MET A N 1
ATOM 665 C CA . MET A 1 86 ? -25.743 -14.076 21.404 1.00 86.50 86 MET A CA 1
ATOM 666 C C . MET A 1 86 ? -25.747 -12.631 20.885 1.00 86.50 86 MET A C 1
ATOM 668 O O . MET A 1 86 ? -26.437 -12.321 19.915 1.00 86.50 86 MET A O 1
ATOM 672 N N . GLU A 1 87 ? -24.935 -11.762 21.489 1.00 85.38 87 GLU A N 1
ATOM 673 C CA . GLU A 1 87 ? -24.725 -10.386 21.022 1.00 85.38 87 GLU A CA 1
ATOM 674 C C . GLU A 1 87 ? -23.970 -10.369 19.691 1.00 85.38 87 GLU A C 1
ATOM 676 O O . GLU A 1 87 ? -24.366 -9.666 18.762 1.00 85.38 87 GLU A O 1
ATOM 681 N N . LEU A 1 88 ? -22.955 -11.226 19.558 1.00 84.31 88 LEU A N 1
ATOM 682 C CA . LEU A 1 88 ? -22.186 -11.397 18.330 1.00 84.31 88 LEU A CA 1
ATOM 683 C C . LEU A 1 88 ? -23.060 -11.894 17.168 1.00 84.31 88 LEU A C 1
ATOM 685 O O . LEU A 1 88 ? -23.011 -11.350 16.068 1.00 84.31 88 LEU A O 1
ATOM 689 N N . ALA A 1 89 ? -23.903 -12.898 17.422 1.00 87.00 89 ALA A N 1
ATOM 690 C CA . ALA A 1 89 ? -24.849 -13.428 16.443 1.00 87.00 89 ALA A CA 1
ATOM 691 C C . ALA A 1 89 ? -25.816 -12.352 15.925 1.00 87.00 89 ALA A C 1
ATOM 693 O O . ALA A 1 89 ? -26.137 -12.322 14.736 1.00 87.00 89 ALA A O 1
ATOM 694 N N . LYS A 1 90 ? -26.240 -11.440 16.808 1.00 87.00 90 LYS A N 1
ATOM 695 C CA . LYS A 1 90 ? -27.113 -10.315 16.466 1.00 87.00 90 LYS A CA 1
ATOM 696 C C . LYS A 1 90 ? -26.391 -9.241 15.654 1.00 87.00 90 LYS A C 1
ATOM 698 O O . LYS A 1 90 ? -26.981 -8.717 14.717 1.00 87.00 90 LYS A O 1
ATOM 703 N N . GLU A 1 91 ? -25.148 -8.913 15.997 1.00 85.19 91 GLU A N 1
ATOM 704 C CA . GLU A 1 91 ? -24.378 -7.875 15.298 1.00 85.19 91 GLU A CA 1
ATOM 705 C C . GLU A 1 91 ? -23.949 -8.301 13.888 1.00 85.19 91 GLU A C 1
ATOM 707 O O . GLU A 1 91 ? -23.978 -7.491 12.965 1.00 85.19 91 GLU A O 1
ATOM 712 N N . TYR A 1 92 ? -23.611 -9.579 13.697 1.00 85.44 92 TYR A N 1
ATOM 713 C CA . TYR A 1 92 ? -23.234 -10.118 12.387 1.00 85.44 92 TYR A CA 1
ATOM 714 C C . TYR A 1 92 ? -24.413 -10.693 11.585 1.00 85.44 92 TYR A C 1
ATOM 716 O O . TYR A 1 92 ? -24.218 -11.107 10.439 1.00 85.44 92 TYR A O 1
ATOM 724 N N . GLU A 1 93 ? -25.624 -10.695 12.156 1.00 87.62 93 GLU A N 1
ATOM 725 C CA . GLU A 1 93 ? -26.840 -11.277 11.568 1.00 87.62 93 GLU A CA 1
ATOM 726 C C . GLU A 1 93 ? -26.612 -12.735 11.128 1.00 87.62 93 GLU A C 1
ATOM 728 O O . GLU A 1 93 ? -26.776 -13.097 9.957 1.00 87.62 93 GLU A O 1
ATOM 733 N N . THR A 1 94 ? -26.156 -13.564 12.073 1.00 87.88 94 THR A N 1
ATOM 734 C CA . THR A 1 94 ? -25.800 -14.974 11.842 1.00 87.88 94 THR A CA 1
ATOM 735 C C . THR A 1 94 ? -26.449 -15.886 12.874 1.00 87.88 94 THR A C 1
ATOM 737 O O . THR A 1 94 ? -26.469 -15.549 14.056 1.00 87.88 94 THR A O 1
ATOM 740 N N . ASP A 1 95 ? -26.915 -17.065 12.455 1.00 90.81 95 ASP A N 1
ATOM 741 C CA . ASP A 1 95 ? -27.411 -18.082 13.382 1.00 90.81 95 ASP A CA 1
ATOM 742 C C . ASP A 1 95 ? -26.271 -18.968 13.899 1.00 90.81 95 ASP A C 1
ATOM 744 O O . ASP A 1 95 ? -25.510 -19.546 13.124 1.00 90.81 95 ASP A O 1
ATOM 748 N N . LEU A 1 96 ? -26.199 -19.160 15.220 1.00 85.94 96 LEU A N 1
ATOM 749 C CA . LEU A 1 96 ? -25.150 -19.968 15.864 1.00 85.94 96 LEU A CA 1
ATOM 750 C C . LEU A 1 96 ? -25.237 -21.471 15.543 1.00 85.94 96 LEU A C 1
ATOM 752 O O . LEU A 1 96 ? -24.233 -22.170 15.647 1.00 85.94 96 LEU A O 1
ATOM 756 N N . ASN A 1 97 ? -26.425 -21.971 15.187 1.00 87.50 97 ASN A N 1
ATOM 757 C CA . ASN A 1 97 ? -26.657 -23.397 14.928 1.00 87.50 97 ASN A CA 1
ATOM 758 C C . ASN A 1 97 ? -26.629 -23.742 13.433 1.00 87.50 97 ASN A C 1
ATOM 760 O O . ASN A 1 97 ? -26.079 -24.772 13.057 1.00 87.50 97 ASN A O 1
ATOM 764 N N . ASN A 1 98 ? -27.222 -22.888 12.593 1.00 86.94 98 ASN A N 1
ATOM 765 C CA . ASN A 1 98 ? -27.440 -23.166 11.170 1.00 86.94 98 ASN A CA 1
ATOM 766 C C . ASN A 1 98 ? -26.591 -22.290 10.232 1.00 86.94 98 ASN A C 1
ATOM 768 O O . ASN A 1 98 ? -26.561 -22.555 9.033 1.00 86.94 98 ASN A O 1
ATOM 772 N N . GLY A 1 99 ? -25.887 -21.278 10.751 1.00 89.56 99 GLY A N 1
ATOM 773 C CA . GLY A 1 99 ? -25.045 -20.389 9.951 1.00 89.56 99 GLY A CA 1
ATOM 774 C C . GLY A 1 99 ? -25.834 -19.365 9.126 1.00 89.56 99 GLY A C 1
ATOM 775 O O . GLY A 1 99 ? -26.874 -18.872 9.556 1.00 89.56 99 GLY A O 1
ATOM 776 N N . LEU A 1 100 ? -25.300 -18.997 7.957 1.00 89.62 100 LEU A N 1
ATOM 777 C CA . LEU A 1 100 ? -25.931 -18.062 7.016 1.00 89.62 100 LEU A CA 1
ATOM 778 C C . LEU A 1 100 ? -26.788 -18.815 5.996 1.00 89.62 100 LEU A C 1
ATOM 780 O O . LEU A 1 100 ? -26.485 -19.940 5.605 1.00 89.62 100 LEU A O 1
ATOM 784 N N . THR A 1 101 ? -27.821 -18.148 5.490 1.00 91.75 101 THR A N 1
ATOM 785 C CA . THR A 1 101 ? -28.617 -18.669 4.369 1.00 91.75 101 THR A CA 1
ATOM 786 C C . THR A 1 101 ? -27.907 -18.467 3.025 1.00 91.75 101 THR A C 1
ATOM 788 O O . THR A 1 101 ? -27.178 -17.496 2.847 1.00 91.75 101 THR A O 1
ATOM 791 N N . ASN A 1 102 ? -28.170 -19.328 2.034 1.00 90.88 102 ASN A N 1
ATOM 792 C CA . ASN A 1 102 ? -27.543 -19.224 0.702 1.00 90.88 102 ASN A CA 1
ATOM 793 C C . ASN A 1 102 ? -27.757 -17.856 0.029 1.00 90.88 102 ASN A C 1
ATOM 795 O O . ASN A 1 102 ? -26.837 -17.325 -0.579 1.00 90.88 102 ASN A O 1
ATOM 799 N N . LYS A 1 103 ? -28.936 -17.242 0.203 1.00 92.50 103 LYS A N 1
ATOM 800 C CA . LYS A 1 103 ? -29.224 -15.895 -0.322 1.00 92.50 103 LYS A CA 1
ATOM 801 C C . LYS A 1 103 ? -28.338 -14.824 0.312 1.00 92.50 103 LYS A C 1
ATOM 803 O O . LYS A 1 103 ? -27.780 -13.980 -0.372 1.00 92.50 103 LYS A O 1
ATOM 808 N N . GLN A 1 104 ? -28.178 -14.894 1.630 1.00 90.00 104 GLN A N 1
ATOM 809 C CA . GLN A 1 104 ? -27.314 -13.987 2.375 1.00 90.00 104 GLN A CA 1
ATOM 810 C C . GLN A 1 104 ? -25.828 -14.175 2.045 1.00 90.00 104 GLN A C 1
ATOM 812 O O . GLN A 1 104 ? -25.048 -13.241 2.220 1.00 90.00 104 GLN A O 1
ATOM 817 N N . ILE A 1 105 ? -25.420 -15.380 1.638 1.00 90.44 105 ILE A N 1
ATOM 818 C CA . ILE A 1 105 ? -24.056 -15.647 1.173 1.00 90.44 105 ILE A CA 1
ATOM 819 C C . ILE A 1 105 ? -23.831 -14.929 -0.156 1.00 90.44 105 ILE A C 1
ATOM 821 O O . ILE A 1 105 ? -22.885 -14.158 -0.249 1.00 90.44 105 ILE A O 1
ATOM 825 N N . GLU A 1 106 ? -24.736 -15.093 -1.121 1.00 91.25 106 GLU A N 1
ATOM 826 C CA . GLU A 1 106 ? -24.656 -14.450 -2.440 1.00 91.25 106 GLU A CA 1
ATOM 827 C C . GLU A 1 106 ? -24.658 -12.912 -2.340 1.00 91.25 106 GLU A C 1
ATOM 829 O O . GLU A 1 106 ? -23.824 -12.240 -2.944 1.00 91.25 106 GLU A O 1
ATOM 834 N N . GLU A 1 107 ? -25.519 -12.341 -1.489 1.00 91.81 107 GLU A N 1
ATOM 835 C CA . GLU A 1 107 ? -25.543 -10.895 -1.221 1.00 91.81 107 GLU A CA 1
ATOM 836 C C . GLU A 1 107 ? -24.235 -10.386 -0.590 1.00 91.81 107 GLU A C 1
ATOM 838 O O . GLU A 1 107 ? -23.743 -9.307 -0.936 1.00 91.81 107 GLU A O 1
ATOM 843 N N . ARG A 1 108 ? -23.652 -11.147 0.347 1.00 90.19 108 ARG A N 1
ATOM 844 C CA . ARG A 1 108 ? -22.380 -10.780 0.986 1.00 90.19 108 ARG A CA 1
ATOM 845 C C . ARG A 1 108 ? -21.200 -10.973 0.035 1.00 90.19 108 ARG A C 1
ATOM 847 O O . ARG A 1 108 ? -20.304 -10.136 0.044 1.00 90.19 108 ARG A O 1
ATOM 854 N N . GLU A 1 109 ? -21.205 -12.007 -0.796 1.00 89.50 109 GLU A N 1
ATOM 855 C CA . GLU A 1 109 ? -20.175 -12.246 -1.809 1.00 89.50 109 GLU A CA 1
ATOM 856 C C . GLU A 1 109 ? -20.168 -11.129 -2.858 1.00 89.50 109 GLU A C 1
ATOM 858 O O . GLU A 1 109 ? -19.107 -10.589 -3.161 1.00 89.50 109 GLU A O 1
ATOM 863 N N . ALA A 1 110 ? -21.341 -10.676 -3.312 1.00 90.06 110 ALA A N 1
ATOM 864 C CA . ALA A 1 110 ? -21.452 -9.528 -4.213 1.00 90.06 110 ALA A CA 1
ATOM 865 C C . ALA A 1 110 ? -20.977 -8.210 -3.570 1.00 90.06 110 ALA A C 1
ATOM 867 O O . ALA A 1 110 ? -20.454 -7.333 -4.256 1.00 90.06 110 ALA A O 1
ATOM 868 N N . LYS A 1 111 ? -21.157 -8.050 -2.251 1.00 89.19 111 LYS A N 1
ATOM 869 C CA . LYS A 1 111 ? -20.790 -6.824 -1.524 1.00 89.19 111 LYS A CA 1
ATOM 870 C C . LYS A 1 111 ? -19.315 -6.759 -1.123 1.00 89.19 111 LYS A C 1
ATOM 872 O O . LYS A 1 111 ? -18.726 -5.683 -1.166 1.00 89.19 111 LYS A O 1
ATOM 877 N N . TYR A 1 112 ? -18.756 -7.865 -0.642 1.00 87.38 112 TYR A N 1
ATOM 878 C CA . TYR A 1 112 ? -17.415 -7.917 -0.051 1.00 87.38 112 TYR A CA 1
ATOM 879 C C . TYR A 1 112 ? -16.382 -8.581 -0.967 1.00 87.38 112 TYR A C 1
ATOM 881 O O . TYR A 1 112 ? -15.187 -8.430 -0.726 1.00 87.38 112 TYR A O 1
ATOM 889 N N . GLY A 1 113 ? -16.826 -9.274 -2.017 1.00 87.19 113 GLY A N 1
ATOM 890 C CA . GLY A 1 113 ? -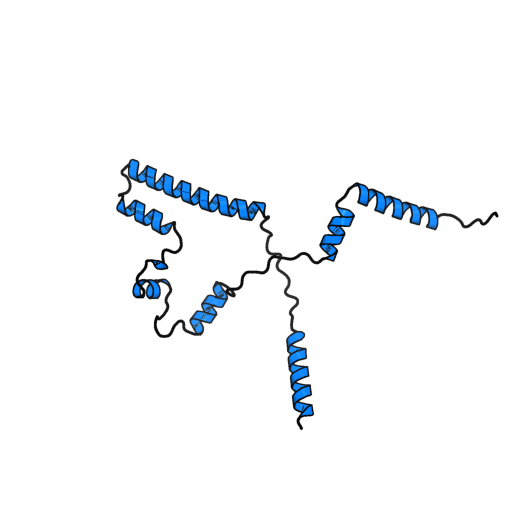15.966 -10.072 -2.880 1.00 87.19 113 GLY A CA 1
ATOM 891 C C . GLY A 1 113 ? -15.541 -11.390 -2.232 1.00 87.19 113 GLY A C 1
ATOM 892 O O . GLY A 1 113 ? -15.929 -11.730 -1.109 1.00 87.19 113 GLY A O 1
ATOM 893 N N . LYS A 1 114 ? -14.722 -12.154 -2.959 1.00 86.19 114 LYS A N 1
ATOM 894 C CA . LYS A 1 114 ? -14.142 -13.402 -2.450 1.00 86.19 114 LYS A CA 1
ATOM 895 C C . LYS A 1 114 ? -13.190 -13.097 -1.295 1.00 86.19 114 LYS A C 1
ATOM 897 O O . LYS A 1 114 ? -12.401 -12.160 -1.371 1.00 86.19 114 LYS A O 1
ATOM 902 N N . ASN A 1 115 ? -13.226 -13.920 -0.244 1.00 85.50 115 ASN A N 1
ATOM 903 C CA . ASN A 1 115 ? -12.309 -13.825 0.900 1.00 85.50 115 ASN A CA 1
ATOM 904 C C . ASN A 1 115 ? -10.918 -14.384 0.549 1.00 85.50 115 ASN A C 1
ATOM 906 O O . ASN A 1 115 ? -10.401 -15.299 1.191 1.00 85.50 115 ASN A O 1
ATOM 910 N N . GLU A 1 116 ? -10.342 -13.860 -0.523 1.00 81.25 116 GLU A N 1
ATOM 911 C CA . GLU A 1 116 ? -9.024 -14.201 -1.023 1.00 81.25 116 GLU A CA 1
ATOM 912 C C . GLU A 1 116 ? -8.174 -12.937 -0.991 1.00 81.25 116 GLU A C 1
ATOM 914 O O . GLU A 1 116 ? -8.625 -11.844 -1.333 1.00 81.25 116 GLU A O 1
ATOM 919 N N . LEU A 1 117 ? -6.928 -13.074 -0.542 1.00 76.19 117 LEU A N 1
ATOM 920 C CA . LEU A 1 117 ? -5.988 -11.965 -0.611 1.00 76.19 117 LEU A CA 1
ATOM 921 C C . LEU A 1 117 ? -5.720 -11.668 -2.086 1.00 76.19 117 LEU A C 1
ATOM 923 O O . LEU A 1 117 ? -5.152 -12.517 -2.776 1.00 76.19 117 LEU A O 1
ATOM 927 N N . SER A 1 118 ? -6.092 -10.470 -2.545 1.00 76.44 118 SER A N 1
ATOM 928 C CA . SER A 1 118 ? -5.809 -10.019 -3.906 1.00 76.44 118 SER A CA 1
ATOM 929 C C . SER A 1 118 ? -4.316 -10.206 -4.201 1.00 76.44 118 SER A C 1
ATOM 931 O O . SER A 1 118 ? -3.471 -9.624 -3.504 1.00 76.44 118 SER A O 1
ATOM 933 N N . PRO A 1 119 ? -3.948 -11.055 -5.180 1.00 69.69 119 PRO A N 1
ATOM 934 C CA . PRO A 1 119 ? -2.551 -11.316 -5.465 1.00 69.69 119 PRO A CA 1
ATOM 935 C C . PRO A 1 119 ? -1.907 -10.023 -5.955 1.00 69.69 119 PRO A C 1
ATOM 937 O O . PRO A 1 119 ? -2.405 -9.367 -6.865 1.00 69.69 119 PRO A O 1
ATOM 940 N N . ALA A 1 120 ? -0.775 -9.655 -5.357 1.00 65.94 120 ALA A N 1
ATOM 941 C CA . ALA A 1 120 ? -0.082 -8.432 -5.733 1.00 65.94 120 ALA A CA 1
ATOM 942 C C . ALA A 1 120 ? 0.213 -8.415 -7.242 1.00 65.94 120 ALA A C 1
ATOM 944 O O . ALA A 1 120 ? 0.768 -9.378 -7.785 1.00 65.94 120 ALA A O 1
ATOM 945 N N . TYR A 1 121 ? -0.106 -7.299 -7.904 1.00 68.50 121 TYR A N 1
ATOM 946 C CA . TYR A 1 121 ? 0.147 -7.132 -9.331 1.00 68.50 121 TYR A CA 1
ATOM 947 C C . TYR A 1 121 ? 1.625 -7.396 -9.659 1.00 68.50 121 TYR A C 1
ATOM 949 O O . TYR A 1 121 ? 2.528 -6.647 -9.264 1.00 68.50 121 TYR A O 1
ATOM 957 N N . ARG A 1 122 ? 1.890 -8.463 -10.419 1.00 65.75 122 ARG A N 1
ATOM 958 C CA . ARG A 1 122 ? 3.232 -8.785 -10.910 1.00 65.75 122 ARG A CA 1
ATOM 959 C C . ARG A 1 122 ? 3.393 -8.277 -12.331 1.00 65.75 122 ARG A C 1
ATOM 961 O O . ARG A 1 122 ? 2.805 -8.816 -13.259 1.00 65.75 122 ARG A O 1
ATOM 968 N N . GLU A 1 123 ? 4.283 -7.299 -12.516 1.00 78.00 123 GLU A N 1
ATOM 969 C CA . GLU A 1 123 ? 4.732 -6.956 -13.868 1.00 78.00 123 GLU A CA 1
ATOM 970 C C . GLU A 1 123 ? 5.326 -8.206 -14.545 1.00 78.00 123 GLU A C 1
ATOM 972 O O . GLU A 1 123 ? 6.155 -8.898 -13.924 1.00 78.00 123 GLU A O 1
ATOM 977 N N . PRO A 1 124 ? 4.943 -8.492 -15.803 1.00 86.31 124 PRO A N 1
ATOM 978 C CA . PRO A 1 124 ? 5.515 -9.599 -16.548 1.00 86.31 124 PRO A CA 1
ATOM 979 C C . PRO A 1 124 ? 7.016 -9.374 -16.765 1.00 86.31 124 PRO A C 1
ATOM 981 O O . PRO A 1 124 ? 7.508 -8.240 -16.804 1.00 86.31 124 PRO A O 1
ATOM 984 N N . TRP A 1 125 ? 7.763 -10.469 -16.892 1.00 85.00 125 TRP A N 1
ATOM 985 C CA . TRP A 1 125 ? 9.229 -10.456 -16.848 1.00 85.00 125 TRP A CA 1
ATOM 986 C C . TRP A 1 125 ? 9.867 -9.577 -17.937 1.00 85.00 125 TRP A C 1
ATOM 988 O O . TRP A 1 125 ? 10.864 -8.907 -17.674 1.00 85.00 125 TRP A O 1
ATOM 998 N N . TYR A 1 126 ? 9.261 -9.497 -19.125 1.00 84.81 126 TYR A N 1
ATOM 999 C CA . TYR A 1 126 ? 9.773 -8.688 -20.234 1.00 84.81 126 TYR A CA 1
ATOM 1000 C C . TYR A 1 126 ? 9.662 -7.178 -19.968 1.00 84.81 126 TYR A C 1
ATOM 1002 O O . TYR A 1 126 ? 10.548 -6.424 -20.364 1.00 84.81 126 TYR A O 1
ATOM 1010 N N . LYS A 1 127 ? 8.632 -6.718 -19.235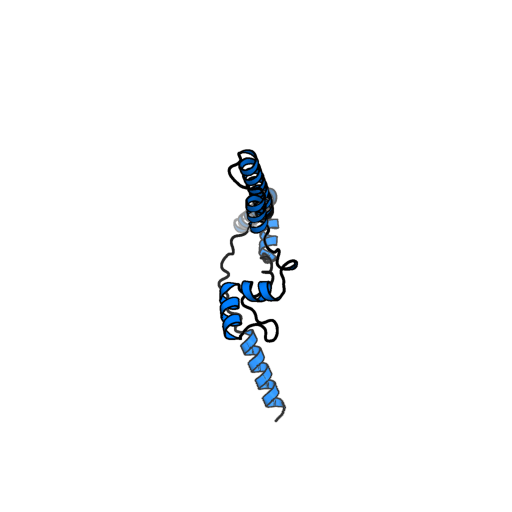 1.00 86.00 127 LYS A N 1
ATOM 1011 C CA . LYS A 1 127 ? 8.511 -5.300 -18.836 1.00 86.00 127 LYS A CA 1
ATOM 1012 C C . LYS A 1 127 ? 9.583 -4.926 -17.809 1.00 86.00 127 LYS A C 1
ATOM 1014 O O . LYS A 1 127 ? 10.171 -3.850 -17.896 1.00 86.00 127 LYS A O 1
ATOM 1019 N N . LYS A 1 128 ? 9.900 -5.844 -16.888 1.00 83.81 128 LYS A N 1
ATOM 1020 C CA . LYS A 1 128 ? 11.007 -5.683 -15.929 1.00 83.81 128 LYS A CA 1
ATOM 1021 C C . LYS A 1 128 ? 12.360 -5.628 -16.637 1.00 83.81 128 LYS A C 1
ATOM 1023 O O . LYS A 1 128 ? 13.178 -4.766 -16.325 1.00 83.81 128 LYS A O 1
ATOM 1028 N N . LEU A 1 129 ? 12.566 -6.502 -17.622 1.00 86.62 129 LEU A N 1
ATOM 1029 C CA . LEU A 1 129 ? 13.774 -6.520 -18.441 1.00 86.62 129 LEU A CA 1
ATOM 1030 C C . LEU A 1 129 ? 13.933 -5.224 -19.245 1.00 86.62 129 LEU A C 1
ATOM 1032 O O . LEU A 1 129 ? 15.003 -4.624 -19.223 1.00 86.62 129 LEU A O 1
ATOM 1036 N N . ALA A 1 130 ? 12.868 -4.745 -19.893 1.00 86.25 130 ALA A N 1
ATOM 1037 C CA . ALA A 1 130 ? 12.898 -3.482 -20.625 1.00 86.25 130 ALA A CA 1
ATOM 1038 C C . ALA A 1 130 ? 13.271 -2.309 -19.706 1.00 86.25 130 ALA A C 1
ATOM 1040 O O . ALA A 1 130 ? 14.112 -1.490 -20.059 1.00 86.25 130 ALA A O 1
ATOM 1041 N N . ARG A 1 131 ? 12.728 -2.259 -18.486 1.00 85.56 131 ARG A N 1
ATOM 1042 C CA . ARG A 1 131 ? 13.103 -1.231 -17.507 1.00 85.56 131 ARG A CA 1
ATOM 1043 C C . ARG A 1 131 ? 14.566 -1.326 -17.064 1.00 85.56 131 ARG A C 1
ATOM 1045 O O . ARG A 1 131 ? 15.183 -0.294 -16.837 1.00 85.56 131 ARG A O 1
ATOM 1052 N N . PHE A 1 132 ? 15.130 -2.528 -16.969 1.00 82.75 132 PHE A N 1
ATOM 1053 C CA . PHE A 1 132 ? 16.554 -2.714 -16.678 1.00 82.75 132 PHE A CA 1
ATOM 1054 C C . PHE A 1 132 ? 17.450 -2.261 -17.843 1.00 82.75 132 PHE A C 1
ATOM 1056 O O . PHE A 1 132 ? 18.462 -1.599 -17.625 1.00 82.75 132 PHE A O 1
ATOM 1063 N N . ILE A 1 133 ? 17.053 -2.562 -19.082 1.00 86.12 133 ILE A N 1
ATOM 1064 C CA . ILE A 1 133 ? 17.806 -2.184 -20.284 1.00 86.12 133 ILE A CA 1
ATOM 1065 C C . ILE A 1 133 ? 17.727 -0.667 -20.521 1.00 86.12 133 ILE A C 1
ATOM 1067 O O . ILE A 1 133 ? 18.747 -0.012 -20.676 1.00 86.12 133 ILE A O 1
ATOM 1071 N N . PHE A 1 134 ? 16.541 -0.067 -20.472 1.00 83.06 134 PHE A N 1
ATOM 1072 C CA . PHE A 1 134 ? 16.337 1.356 -20.775 1.00 83.06 134 PHE A CA 1
ATOM 1073 C C . PHE A 1 134 ? 16.441 2.284 -19.551 1.00 83.06 134 PHE A C 1
ATOM 1075 O O . PHE A 1 134 ? 16.281 3.496 -19.673 1.00 83.06 134 PHE A O 1
ATOM 1082 N N . GLY A 1 135 ? 16.687 1.741 -18.356 1.00 81.94 135 GLY A N 1
ATOM 1083 C CA . GLY A 1 135 ? 16.695 2.512 -17.108 1.00 81.94 135 GLY A CA 1
ATOM 1084 C C . GLY A 1 135 ? 17.970 3.323 -16.860 1.00 81.94 135 GLY A C 1
ATOM 1085 O O . GLY A 1 135 ? 17.948 4.265 -16.072 1.00 81.94 135 GLY A O 1
ATOM 1086 N N . GLY A 1 136 ? 19.083 2.976 -17.512 1.00 88.44 136 GLY A N 1
ATOM 1087 C CA . GLY A 1 136 ? 20.361 3.673 -17.360 1.00 88.44 136 GLY A CA 1
ATOM 1088 C C . GLY A 1 136 ? 20.654 4.604 -18.534 1.00 88.44 136 GLY A C 1
ATOM 1089 O O . GLY A 1 136 ? 20.615 4.168 -19.682 1.00 88.44 136 GLY A O 1
ATOM 1090 N N . PHE A 1 137 ? 21.048 5.853 -18.256 1.00 86.25 137 PHE A N 1
ATOM 1091 C CA . PHE A 1 137 ? 21.454 6.815 -19.294 1.00 86.25 137 PHE A CA 1
ATOM 1092 C C . PHE A 1 137 ? 22.548 6.238 -20.203 1.00 86.25 137 PHE A C 1
ATOM 1094 O O . PHE A 1 137 ? 22.426 6.274 -21.421 1.00 86.25 137 PHE A O 1
ATOM 1101 N N . PHE A 1 138 ? 23.566 5.598 -19.621 1.00 89.62 138 PHE A N 1
ATOM 1102 C CA . PHE A 1 138 ? 24.636 4.951 -20.383 1.00 89.62 138 PHE A CA 1
ATOM 1103 C C . PHE A 1 138 ? 24.135 3.844 -21.329 1.00 89.62 138 PHE A C 1
ATOM 1105 O O . PHE A 1 138 ? 24.627 3.728 -22.447 1.00 89.62 138 PHE A O 1
ATOM 1112 N N . ASN A 1 139 ? 23.126 3.065 -20.927 1.00 88.44 139 ASN A N 1
ATOM 1113 C CA . ASN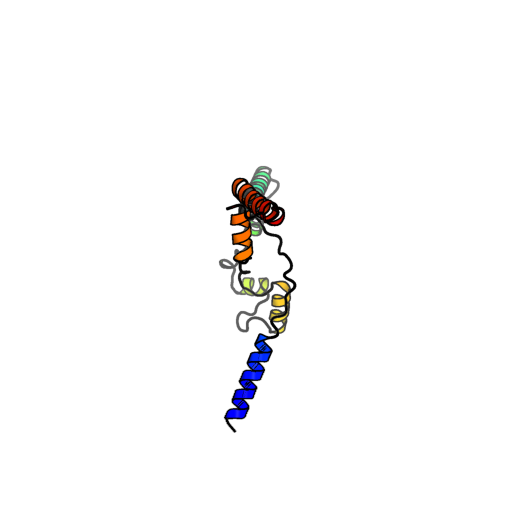 A 1 139 ? 22.562 2.009 -21.773 1.00 88.44 139 ASN A CA 1
ATOM 1114 C C . ASN A 1 139 ? 21.792 2.605 -22.967 1.00 88.44 139 ASN A C 1
ATOM 1116 O O . ASN A 1 139 ? 21.904 2.125 -24.092 1.00 88.44 139 ASN A O 1
ATOM 1120 N N . GLN A 1 140 ? 21.129 3.745 -22.759 1.00 89.31 140 GLN A N 1
ATOM 1121 C CA . GLN A 1 140 ? 20.520 4.510 -23.846 1.00 89.31 140 GLN A CA 1
ATOM 1122 C C . GLN A 1 140 ? 21.565 4.988 -24.863 1.00 89.31 140 GLN A C 1
ATOM 1124 O O . GLN A 1 140 ? 21.350 4.871 -26.069 1.00 89.31 140 GLN A O 1
ATOM 1129 N N . LEU A 1 141 ? 22.721 5.469 -24.390 1.00 92.44 141 LEU A N 1
ATOM 1130 C CA . LEU A 1 141 ? 23.834 5.858 -25.263 1.00 92.44 141 LEU A CA 1
ATOM 1131 C C . LEU A 1 141 ? 24.356 4.668 -26.079 1.00 92.44 141 LEU A C 1
ATOM 1133 O O . LEU A 1 141 ? 24.609 4.826 -27.272 1.00 92.44 141 LEU A O 1
ATOM 1137 N N . LEU A 1 142 ? 24.481 3.483 -25.469 1.00 91.62 142 LEU A N 1
ATOM 1138 C CA . LEU A 1 142 ? 24.900 2.269 -26.178 1.00 91.62 142 LEU A CA 1
ATOM 1139 C C . LEU A 1 142 ? 23.912 1.878 -27.281 1.00 91.62 142 LEU A C 1
ATOM 1141 O O . LEU A 1 142 ? 24.338 1.544 -28.385 1.00 91.62 142 LEU A O 1
ATOM 1145 N N . LEU A 1 143 ? 22.607 1.965 -27.017 1.00 89.38 143 LEU A N 1
ATOM 1146 C CA . LEU A 1 143 ? 21.578 1.662 -28.013 1.00 89.38 143 LEU A CA 1
ATOM 1147 C C . LEU A 1 143 ? 21.597 2.649 -29.185 1.00 89.38 143 LEU A C 1
ATOM 1149 O O . LEU A 1 143 ? 21.528 2.228 -30.339 1.00 89.38 143 LEU A O 1
ATOM 1153 N N . PHE A 1 144 ? 21.770 3.945 -28.915 1.00 94.12 144 PHE A N 1
ATOM 1154 C CA . PHE A 1 144 ? 21.942 4.943 -29.974 1.00 94.12 144 PHE A CA 1
ATOM 1155 C C . PHE A 1 144 ? 23.236 4.738 -30.769 1.00 94.12 144 PHE A C 1
ATOM 1157 O O . PHE A 1 144 ? 23.221 4.844 -31.994 1.00 94.12 144 PHE A O 1
ATOM 1164 N N . GLY A 1 145 ? 24.344 4.408 -30.101 1.00 94.12 145 GLY A N 1
ATOM 1165 C CA . GLY A 1 145 ? 25.619 4.119 -30.757 1.00 94.12 145 GLY A CA 1
ATOM 1166 C C . GLY A 1 145 ? 25.547 2.888 -31.662 1.00 94.12 145 GLY A C 1
ATOM 1167 O O . GLY A 1 145 ? 26.013 2.931 -32.800 1.00 94.12 145 GLY A O 1
ATOM 1168 N N . ALA A 1 146 ? 24.902 1.816 -31.196 1.00 93.62 146 ALA A N 1
ATOM 1169 C CA . ALA A 1 146 ? 24.664 0.618 -31.994 1.00 93.62 146 ALA A CA 1
ATOM 1170 C C . ALA A 1 146 ? 23.807 0.931 -33.230 1.00 93.62 146 ALA A C 1
ATOM 1172 O O . ALA A 1 146 ? 24.182 0.564 -34.344 1.00 93.62 146 ALA A O 1
ATOM 1173 N N . LEU A 1 147 ? 22.708 1.675 -33.053 1.00 94.06 147 LEU A N 1
ATOM 1174 C CA . LEU A 1 147 ? 21.848 2.109 -34.155 1.00 94.06 147 LEU A CA 1
ATOM 1175 C C . LEU A 1 147 ? 22.632 2.929 -35.194 1.00 94.06 147 LEU A C 1
ATOM 1177 O O . LEU A 1 147 ? 22.522 2.680 -36.392 1.00 94.06 147 LEU A O 1
ATOM 1181 N N . LEU A 1 148 ? 23.470 3.866 -34.743 1.00 93.75 148 LEU A N 1
ATOM 1182 C CA . LEU A 1 148 ? 24.278 4.719 -35.616 1.00 93.75 148 LEU A CA 1
ATOM 1183 C C . LEU A 1 148 ? 25.323 3.914 -36.405 1.00 93.75 148 LEU A C 1
ATOM 1185 O O . LEU A 1 148 ? 25.568 4.209 -37.573 1.00 93.75 148 LEU A O 1
ATOM 1189 N N . CYS A 1 149 ? 25.888 2.863 -35.807 1.00 90.19 149 CYS A N 1
ATOM 1190 C CA . CYS A 1 149 ? 26.823 1.963 -36.480 1.00 90.19 149 CYS A CA 1
ATOM 1191 C C . CYS A 1 149 ? 26.137 1.151 -37.595 1.00 90.19 149 CYS A C 1
ATOM 1193 O O . CYS A 1 149 ? 26.674 1.040 -38.697 1.00 90.19 149 CYS A O 1
ATOM 1195 N N . PHE A 1 150 ? 24.910 0.668 -37.357 1.00 91.31 150 PHE A N 1
ATOM 1196 C CA . PHE A 1 150 ? 24.103 0.015 -38.394 1.00 91.31 150 PHE A CA 1
ATOM 1197 C C . PHE A 1 150 ? 23.727 0.967 -39.534 1.00 91.31 150 PHE A C 1
ATOM 1199 O O . PHE A 1 150 ? 23.806 0.578 -40.697 1.00 91.31 150 PHE A O 1
ATOM 1206 N N . VAL A 1 151 ? 23.365 2.217 -39.226 1.00 93.00 151 VAL A N 1
ATOM 1207 C CA . VAL A 1 151 ? 23.060 3.237 -40.246 1.00 93.00 151 VAL A CA 1
ATOM 1208 C C . VAL A 1 151 ? 24.296 3.565 -41.086 1.00 93.00 151 VAL A C 1
ATOM 1210 O O . VAL A 1 151 ? 24.206 3.612 -42.310 1.00 93.00 151 VAL A O 1
ATOM 1213 N N . ALA A 1 152 ? 25.460 3.743 -40.458 1.00 90.50 152 ALA A N 1
ATOM 1214 C CA . ALA A 1 152 ? 26.710 3.991 -41.171 1.00 90.50 152 ALA A CA 1
ATOM 1215 C C . ALA A 1 152 ? 27.094 2.818 -42.088 1.00 90.50 152 ALA A C 1
ATOM 1217 O O . ALA A 1 152 ? 27.490 3.045 -43.229 1.00 90.50 152 ALA A O 1
ATOM 1218 N N . TYR A 1 153 ? 26.926 1.574 -41.624 1.00 87.44 153 TYR A N 1
ATOM 1219 C CA . TYR A 1 153 ? 27.135 0.384 -42.451 1.00 87.44 153 TYR A CA 1
ATOM 1220 C C . TYR A 1 153 ? 26.148 0.310 -43.625 1.00 87.44 153 TYR A C 1
ATOM 1222 O O . TYR A 1 153 ? 26.556 0.032 -44.747 1.00 87.44 153 TYR A O 1
ATOM 1230 N N . ALA A 1 154 ? 24.867 0.613 -43.394 1.00 86.31 154 ALA A N 1
ATOM 1231 C CA . ALA A 1 154 ? 23.844 0.604 -44.439 1.00 86.31 154 ALA A CA 1
ATOM 1232 C C . ALA A 1 154 ? 24.072 1.672 -45.527 1.00 86.31 154 ALA A C 1
ATOM 1234 O O . ALA A 1 154 ? 23.668 1.475 -46.670 1.00 86.31 154 ALA A O 1
ATOM 1235 N N . LEU A 1 155 ? 24.708 2.797 -45.181 1.00 87.00 155 LEU A N 1
ATOM 1236 C CA . LEU A 1 155 ? 25.018 3.892 -46.106 1.00 87.00 155 LEU A CA 1
ATOM 1237 C C . LEU A 1 155 ? 26.403 3.784 -46.755 1.00 87.00 155 LEU A C 1
ATOM 1239 O O . LEU A 1 155 ? 26.686 4.532 -47.690 1.00 87.00 155 LEU A O 1
ATOM 1243 N N . ALA A 1 156 ? 27.274 2.895 -46.276 1.00 79.38 156 ALA A N 1
ATOM 1244 C CA . ALA A 1 156 ? 28.595 2.712 -46.857 1.00 79.38 156 ALA A CA 1
ATOM 1245 C C . ALA A 1 156 ? 28.467 2.090 -48.264 1.00 79.38 156 ALA A C 1
ATOM 1247 O O . ALA A 1 156 ? 27.993 0.957 -48.388 1.00 79.38 156 ALA A O 1
ATOM 1248 N N . PRO A 1 157 ? 28.896 2.776 -49.344 1.00 66.56 157 PRO A N 1
ATOM 1249 C CA . PRO A 1 157 ? 28.959 2.155 -50.656 1.00 66.56 157 PRO A CA 1
ATOM 1250 C C . PRO A 1 157 ? 30.061 1.096 -50.624 1.00 66.56 157 PRO A C 1
ATOM 1252 O O . PRO A 1 157 ? 31.223 1.394 -50.346 1.00 66.56 157 PRO A O 1
ATOM 1255 N N . TYR A 1 158 ? 29.690 -0.154 -50.884 1.00 67.06 158 TYR A N 1
ATOM 1256 C CA . TYR A 1 158 ? 30.628 -1.264 -51.005 1.00 67.06 158 TYR A CA 1
ATOM 1257 C C . TYR A 1 158 ? 31.615 -0.982 -52.152 1.00 67.06 158 TYR A C 1
ATOM 1259 O O . TYR A 1 158 ? 31.305 -1.201 -53.320 1.00 67.06 158 TYR A O 1
ATOM 1267 N N . SER A 1 159 ? 32.797 -0.464 -51.817 1.00 64.56 159 SER A N 1
ATOM 1268 C CA . SER A 1 159 ? 33.940 -0.349 -52.724 1.00 64.56 159 SER A CA 1
ATOM 1269 C C . SER A 1 159 ? 35.037 -1.292 -52.230 1.00 64.56 159 SER A C 1
ATOM 1271 O O . SER A 1 159 ? 35.834 -0.895 -51.376 1.00 64.56 159 SER A O 1
ATOM 1273 N N . PRO A 1 160 ? 35.090 -2.544 -52.717 1.00 63.72 160 PRO A N 1
ATOM 1274 C CA . PRO A 1 160 ? 36.185 -3.447 -52.413 1.00 63.72 160 PRO A CA 1
ATOM 1275 C C . PRO A 1 160 ? 37.406 -3.007 -53.230 1.00 63.72 160 PRO A C 1
ATOM 1277 O O . PRO A 1 160 ? 37.560 -3.369 -54.393 1.00 63.72 160 PRO A O 1
ATOM 1280 N N . SER A 1 161 ? 38.270 -2.187 -52.636 1.00 56.19 161 SER A N 1
ATOM 1281 C CA . SER A 1 161 ? 39.642 -2.013 -53.116 1.00 56.19 161 SER A CA 1
ATOM 1282 C C . SER A 1 161 ? 40.575 -2.698 -52.124 1.00 56.19 161 SER A C 1
ATOM 1284 O O . SER A 1 161 ? 41.016 -2.089 -51.148 1.00 56.19 161 SER A O 1
ATOM 1286 N N . ASN A 1 162 ? 40.799 -3.987 -52.366 1.00 56.72 162 ASN A N 1
ATOM 1287 C CA . ASN A 1 162 ? 41.902 -4.770 -51.818 1.00 56.72 162 ASN A CA 1
ATOM 1288 C C . ASN A 1 162 ? 42.965 -4.936 -52.897 1.00 56.72 162 ASN A C 1
ATOM 1290 O O . ASN A 1 162 ? 42.588 -5.419 -53.989 1.00 56.72 162 ASN A O 1
#

Secondary structure (DSSP, 8-state):
-HHHHHHHHHHHHHHHHH--------------HHHHHHHHHHHHHHHHHHHHHHHHHHHTTSS-HHHHHHHHHHHSS--TTTS-HHHHHHHTT-BTTTB--HHHHHHHHHHH--SSPPPP----HHHHHHHHHHTSHHHHHHHHHHHHHHHHHHHS------

Foldseek 3Di:
DVVVVVVVVVVVVVVVVVPPPPPPPPPPPDDDPVNVVVVVVVLVVVLVVQLVVLVVCVVVVNDPPVRSVVSNVVSDPDPLVVDDPVVSCVVVVFDPPPGDDPVVVVVVCVVPNDPDDDPPDDDDPVVVVVCVQPVDPVSVVVVVVVVVVVVCVVPDDDDPDD

Radius of gyration: 31.66 Å; chains: 1; bounding box: 71×67×85 Å

pLDDT: mean 76.75, std 14.21, range [38.66, 94.12]

InterPro domains:
  IPR004014 Cation-transporting P-type ATPase, N-terminal [PF00690] (81-149)
  IPR004014 Cation-transporting P-type ATPase, N-terminal [SM00831] (79-154)
  IPR023298 P-type ATPase, transmembrane domain superfamily [SSF81665] (81-153)
  IPR050510 Cation transport ATPase (P-type) [PTHR43294] (40-157)